Protein AF-A0A1H7V6V1-F1 (afdb_monomer_lite)

pLDDT: mean 88.52, std 15.08, range [35.81, 98.19]

Foldseek 3Di:
DFFEEEAEDAQLCSVVVQVVCCVVPVFAEDELVVQQADAPRDGDDPVSSVVVVVVVLVDRGYYYGDHDPVCPVVNVVSGPYYDYRDDDPVNSVVSVVVVCVVCPPPQPCDPPRDGD

Secondary structure (DSSP, 8-state):
--EEEEEE-TTSSHHHHHHHHHHHH-PPEEETHHHHEETTTEEPPHHHHHHHHHHHHTSSSEEEE---GGGHHHHGGG-SEEEEE---HHHHHHHHHHHHHHTTT-----TT----

Radius of gyration: 15.1 Å; chains: 1; bounding box: 34×33×38 Å

Structure (mmCIF, N/CA/C/O backbone):
data_AF-A0A1H7V6V1-F1
#
_entry.id   AF-A0A1H7V6V1-F1
#
loop_
_atom_site.group_PDB
_atom_site.id
_atom_site.type_symbol
_atom_site.label_atom_id
_atom_site.label_alt_id
_atom_site.label_comp_id
_atom_site.label_asym_id
_atom_site.label_entity_id
_atom_site.label_seq_id
_atom_site.pdbx_PDB_ins_code
_atom_site.Cartn_x
_atom_site.Cartn_y
_atom_site.Cartn_z
_atom_site.occupancy
_atom_site.B_iso_or_equiv
_atom_site.auth_seq_id
_atom_site.auth_comp_id
_atom_site.auth_asym_id
_atom_site.auth_atom_id
_atom_site.pdbx_PDB_model_num
ATOM 1 N N . MET A 1 1 ? -17.771 0.628 6.165 1.00 88.00 1 MET A N 1
ATOM 2 C CA . MET A 1 1 ? -16.413 0.542 5.601 1.00 88.00 1 MET A CA 1
ATOM 3 C C . MET A 1 1 ? -15.574 1.661 6.192 1.00 88.00 1 MET A C 1
ATOM 5 O O . MET A 1 1 ? -15.903 2.825 5.995 1.00 88.00 1 MET A O 1
ATOM 9 N N . LYS A 1 2 ? -14.552 1.309 6.966 1.00 94.94 2 LYS A N 1
ATOM 10 C CA . LYS A 1 2 ? -13.608 2.220 7.622 1.00 94.94 2 LYS A CA 1
ATOM 11 C C . LYS A 1 2 ? -12.164 1.854 7.281 1.00 94.94 2 LYS A C 1
ATOM 13 O O . LYS A 1 2 ? -11.355 2.754 7.086 1.00 94.94 2 LYS A O 1
ATOM 18 N N . ARG A 1 3 ? -11.841 0.561 7.186 1.00 97.12 3 ARG A N 1
ATOM 19 C CA . ARG A 1 3 ? -10.474 0.055 6.987 1.00 97.12 3 ARG A CA 1
ATOM 20 C C . ARG A 1 3 ? -10.411 -0.826 5.751 1.00 97.12 3 ARG A C 1
ATOM 22 O O . ARG A 1 3 ? -10.796 -1.993 5.783 1.00 97.12 3 ARG A O 1
ATOM 29 N N . VAL A 1 4 ? -9.937 -0.244 4.660 1.00 97.81 4 VAL A N 1
ATOM 30 C CA . VAL A 1 4 ? -9.964 -0.848 3.331 1.00 97.81 4 VAL A CA 1
ATOM 31 C C . VAL A 1 4 ? -8.571 -1.280 2.916 1.00 97.81 4 VAL A C 1
ATOM 33 O O . VAL A 1 4 ? -7.623 -0.503 3.013 1.00 97.81 4 VAL A O 1
ATOM 36 N N . LEU A 1 5 ? -8.459 -2.487 2.374 1.00 97.38 5 LEU A N 1
ATOM 37 C CA . LEU A 1 5 ? -7.265 -2.973 1.697 1.00 97.38 5 LEU A CA 1
ATOM 38 C C . LEU A 1 5 ? -7.503 -3.014 0.188 1.00 97.38 5 LEU A C 1
ATOM 40 O O . LEU A 1 5 ? -8.493 -3.578 -0.272 1.00 97.38 5 LEU A O 1
ATOM 44 N N . VAL A 1 6 ? -6.588 -2.442 -0.590 1.00 97.44 6 VAL A N 1
ATOM 45 C CA . VAL A 1 6 ? -6.625 -2.488 -2.056 1.00 97.44 6 VAL A CA 1
ATOM 46 C C . VAL A 1 6 ? -5.372 -3.202 -2.551 1.00 97.44 6 VAL A C 1
ATOM 48 O O . VAL A 1 6 ? -4.250 -2.712 -2.400 1.00 97.44 6 VAL A O 1
ATOM 51 N N . ILE A 1 7 ? -5.567 -4.382 -3.138 1.00 96.19 7 ILE A N 1
ATOM 52 C CA . ILE A 1 7 ? -4.495 -5.287 -3.572 1.00 96.19 7 ILE A CA 1
ATOM 53 C C . ILE A 1 7 ? -4.664 -5.683 -5.036 1.00 96.19 7 ILE A C 1
ATOM 55 O O . ILE A 1 7 ? -5.765 -5.669 -5.583 1.00 96.19 7 ILE A O 1
ATOM 59 N N . GLY A 1 8 ? -3.556 -6.027 -5.689 1.00 93.12 8 GLY A N 1
ATOM 60 C CA . GLY A 1 8 ? -3.548 -6.420 -7.095 1.00 93.12 8 GLY A CA 1
ATOM 61 C C . GLY A 1 8 ? -2.226 -6.133 -7.797 1.00 93.12 8 GLY A C 1
ATOM 62 O O . GLY A 1 8 ? -1.330 -5.471 -7.270 1.00 93.12 8 GLY A O 1
ATOM 63 N N . CYS A 1 9 ? -2.116 -6.613 -9.032 1.00 90.62 9 CYS A N 1
ATOM 64 C CA . CYS A 1 9 ? -0.912 -6.470 -9.849 1.00 90.62 9 CYS A CA 1
ATOM 65 C C . CYS A 1 9 ? -0.594 -4.986 -10.156 1.00 90.62 9 CYS A C 1
ATOM 67 O O . CYS A 1 9 ? -1.522 -4.179 -10.317 1.00 90.62 9 CYS A O 1
ATOM 69 N N . PRO A 1 10 ? 0.682 -4.572 -10.281 1.00 88.44 10 PRO A N 1
ATOM 70 C CA . PRO A 1 10 ? 1.027 -3.285 -10.885 1.00 88.44 10 PRO A CA 1
ATOM 71 C C . PRO A 1 10 ? 0.324 -3.088 -12.240 1.00 88.44 10 PRO A C 1
ATOM 73 O O . PRO A 1 10 ? 0.203 -4.017 -13.030 1.00 88.44 10 PRO A O 1
ATOM 76 N N . GLY A 1 11 ? -0.189 -1.884 -12.509 1.00 87.75 11 GLY A N 1
ATOM 77 C CA . GLY A 1 11 ? -0.938 -1.606 -13.746 1.00 87.75 11 GLY A CA 1
ATOM 78 C C . GLY A 1 11 ? -2.412 -2.026 -13.755 1.00 87.75 11 GLY A C 1
ATOM 79 O O . GLY A 1 11 ? -3.128 -1.706 -14.703 1.00 87.75 11 GLY A O 1
ATOM 80 N N . SER A 1 12 ? -2.906 -2.679 -12.702 1.00 92.56 12 SER A N 1
ATOM 81 C CA . SER A 1 12 ? -4.317 -3.092 -12.605 1.00 92.56 12 SER A CA 1
ATOM 82 C C . SER A 1 12 ? -5.301 -1.937 -12.374 1.00 92.56 12 SER A C 1
ATOM 84 O O . SER A 1 12 ? -6.481 -2.072 -12.684 1.00 92.56 12 SER A O 1
ATOM 86 N N . GLY A 1 13 ? -4.824 -0.782 -11.898 1.00 92.69 13 GLY A N 1
ATOM 87 C CA . GLY A 1 13 ? -5.650 0.408 -11.646 1.00 92.69 13 GLY A CA 1
ATOM 88 C C . GLY A 1 13 ? -5.964 0.682 -10.171 1.00 92.69 13 GLY A C 1
ATOM 89 O O . GLY A 1 13 ? -6.665 1.651 -9.893 1.00 92.69 13 GLY A O 1
ATOM 90 N N . LYS A 1 14 ? -5.396 -0.103 -9.241 1.00 95.06 14 LYS A N 1
ATOM 91 C CA . LYS A 1 14 ? -5.512 0.049 -7.771 1.00 95.06 14 LYS A CA 1
ATOM 92 C C . LYS A 1 14 ? -5.467 1.503 -7.309 1.00 95.06 14 LYS A C 1
ATOM 94 O O . LYS A 1 14 ? -6.397 1.979 -6.687 1.00 95.06 14 LYS A O 1
ATOM 99 N N . SER A 1 15 ? -4.418 2.235 -7.681 1.00 92.31 15 SER A N 1
ATOM 100 C CA . SER A 1 15 ? -4.181 3.584 -7.157 1.00 92.31 15 SER A CA 1
ATOM 101 C C . SER A 1 15 ? -5.172 4.608 -7.702 1.00 92.31 15 SER A C 1
ATOM 103 O O . SER A 1 15 ? -5.567 5.531 -6.994 1.00 92.31 15 SER A O 1
ATOM 105 N N . THR A 1 16 ? -5.653 4.412 -8.934 1.00 94.62 16 THR A N 1
ATOM 106 C CA . THR A 1 16 ? -6.768 5.197 -9.476 1.00 94.62 16 THR A CA 1
ATOM 107 C C . THR A 1 16 ? -8.057 4.902 -8.717 1.00 94.62 16 THR A C 1
ATOM 109 O O . THR A 1 16 ? -8.799 5.829 -8.403 1.00 94.62 16 THR A O 1
ATOM 112 N N . PHE A 1 17 ? -8.312 3.633 -8.395 1.00 97.00 17 PHE A N 1
ATOM 113 C CA . PHE A 1 17 ? -9.451 3.240 -7.574 1.00 97.00 17 PHE A CA 1
ATOM 114 C C . PHE A 1 17 ? -9.359 3.813 -6.157 1.00 97.00 17 PHE A C 1
ATOM 116 O O . PHE A 1 17 ? -10.292 4.483 -5.739 1.00 97.00 17 PHE A O 1
ATOM 123 N N . SER A 1 18 ? -8.228 3.664 -5.462 1.00 96.88 18 SER A N 1
ATOM 124 C CA . SER A 1 18 ? -8.010 4.211 -4.117 1.00 96.88 18 SER A CA 1
ATOM 125 C C . SER A 1 18 ? -8.201 5.728 -4.072 1.00 96.88 18 SER A C 1
ATOM 127 O O . SER A 1 18 ? -8.807 6.240 -3.136 1.00 96.88 18 SER A O 1
ATOM 129 N N . SER A 1 19 ? -7.752 6.454 -5.104 1.00 96.12 19 SER A N 1
ATOM 130 C CA . SER A 1 19 ? -7.971 7.903 -5.214 1.00 96.12 19 SER A CA 1
ATOM 131 C C . SER A 1 19 ? -9.448 8.266 -5.393 1.00 96.12 19 SER A C 1
ATOM 133 O O . SER A 1 19 ? -9.921 9.223 -4.785 1.00 96.12 19 SER A O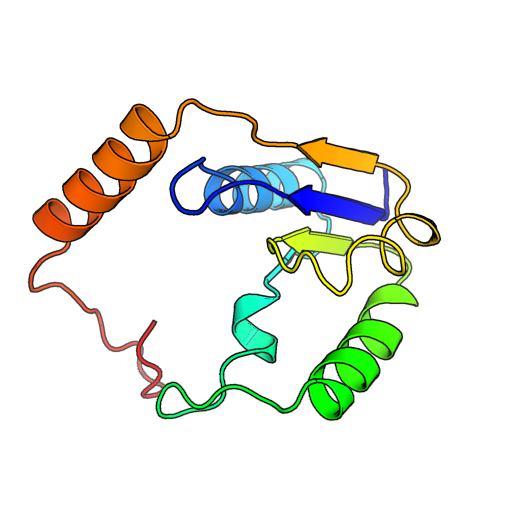 1
ATOM 135 N N . ARG A 1 20 ? -10.199 7.511 -6.204 1.00 97.56 20 ARG A N 1
ATOM 136 C CA . ARG A 1 20 ? -11.649 7.721 -6.360 1.00 97.56 20 ARG A CA 1
ATOM 137 C C . ARG A 1 20 ? -12.402 7.371 -5.083 1.00 97.56 20 ARG A C 1
ATOM 139 O O . ARG A 1 20 ? -13.216 8.165 -4.633 1.00 97.56 20 ARG A O 1
ATOM 146 N N . LEU A 1 21 ? -12.056 6.245 -4.467 1.00 96.75 21 LEU A N 1
ATOM 147 C CA . LEU A 1 21 ? -12.649 5.796 -3.218 1.00 96.75 21 LEU A CA 1
ATOM 148 C C . LEU A 1 21 ? -12.431 6.822 -2.105 1.00 96.75 21 LEU A C 1
ATOM 150 O O . LEU A 1 21 ? -13.374 7.158 -1.408 1.00 96.75 21 LEU A O 1
ATOM 154 N N . ASN A 1 22 ? -11.233 7.400 -1.992 1.00 97.25 22 ASN A N 1
ATOM 155 C CA . ASN A 1 22 ? -10.974 8.508 -1.074 1.00 97.25 22 ASN A CA 1
ATOM 156 C C . ASN A 1 22 ? -11.881 9.717 -1.327 1.00 97.25 22 ASN A C 1
ATOM 158 O O . ASN A 1 22 ? -12.420 10.267 -0.371 1.00 97.25 22 ASN A O 1
ATOM 162 N N . LYS A 1 23 ? -12.075 10.114 -2.590 1.00 97.44 23 LYS A N 1
ATOM 163 C CA . LYS A 1 23 ? -12.966 11.232 -2.935 1.00 97.44 23 LYS A CA 1
ATOM 164 C C . LYS A 1 23 ? -14.423 10.957 -2.566 1.00 97.44 23 LYS A C 1
ATOM 166 O O . LYS A 1 23 ? -15.115 11.880 -2.157 1.00 97.44 23 LYS A O 1
ATOM 171 N N . GLU A 1 24 ? -14.877 9.718 -2.716 1.00 96.81 24 GLU A N 1
ATOM 172 C CA . GLU A 1 24 ? -16.263 9.325 -2.439 1.00 96.81 24 GLU A CA 1
ATOM 173 C C . GLU A 1 24 ? -16.520 9.053 -0.951 1.00 96.81 24 GLU A C 1
ATOM 175 O O . GLU A 1 24 ? -17.577 9.405 -0.434 1.00 96.81 24 GLU A O 1
ATOM 180 N N . SER A 1 25 ? -15.567 8.438 -0.246 1.00 96.00 25 SER A N 1
ATOM 181 C CA . SER A 1 25 ? -15.746 7.973 1.133 1.00 96.00 25 SER A CA 1
ATOM 182 C C . SER A 1 25 ? -15.076 8.858 2.187 1.00 96.00 25 SER A C 1
ATOM 184 O O . SER A 1 25 ? -15.287 8.639 3.378 1.00 96.00 25 SER A O 1
ATOM 186 N N . GLY A 1 26 ? -14.209 9.793 1.786 1.00 96.38 26 GLY A N 1
ATOM 187 C CA . GLY A 1 26 ? -13.424 10.645 2.686 1.00 96.38 26 GLY A CA 1
ATOM 188 C C . GLY A 1 26 ? -12.320 9.923 3.472 1.00 96.38 26 GLY A C 1
ATOM 189 O O . GLY A 1 26 ? -11.687 10.531 4.332 1.00 96.38 26 GLY A O 1
ATOM 190 N N . LEU A 1 27 ? -12.068 8.634 3.208 1.00 96.81 27 LEU A N 1
ATOM 191 C CA . LEU A 1 27 ? -11.080 7.845 3.957 1.00 96.81 27 LEU A CA 1
ATOM 192 C C . LEU A 1 27 ? -9.655 8.167 3.484 1.00 96.81 27 LEU A C 1
ATOM 194 O O . LEU A 1 27 ? -9.426 8.187 2.273 1.00 96.81 27 LEU A O 1
ATOM 198 N N . PRO A 1 28 ? -8.673 8.366 4.382 1.00 96.81 28 PRO A N 1
ATOM 199 C CA . PRO A 1 28 ? -7.308 8.707 3.985 1.00 96.81 28 PRO A CA 1
ATOM 200 C C . PRO A 1 28 ? -6.629 7.552 3.237 1.00 96.81 28 PRO A C 1
ATOM 202 O O . PRO A 1 28 ? -6.745 6.393 3.638 1.00 96.81 28 PRO A O 1
ATOM 205 N N . VAL A 1 29 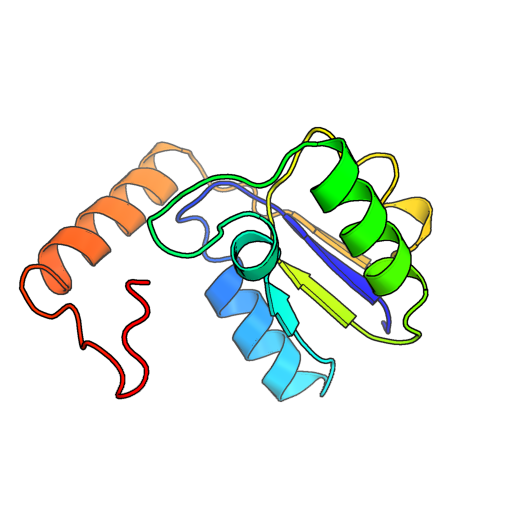? -5.897 7.863 2.161 1.00 97.38 29 VAL A N 1
ATOM 206 C CA . VAL A 1 29 ? -5.140 6.859 1.393 1.00 97.38 29 VAL A CA 1
ATOM 207 C C . VAL A 1 29 ? -3.723 6.732 1.930 1.00 97.38 29 VAL A C 1
ATOM 209 O O . VAL A 1 29 ? -2.979 7.707 2.005 1.00 97.38 29 VAL A O 1
ATOM 212 N N . ILE A 1 30 ? -3.336 5.501 2.234 1.00 96.56 30 ILE A N 1
ATOM 213 C CA . ILE A 1 30 ? -1.994 5.102 2.632 1.00 96.56 30 ILE A CA 1
ATOM 214 C C . ILE A 1 30 ? -1.403 4.296 1.474 1.00 96.56 30 ILE A C 1
ATOM 216 O O . ILE A 1 30 ? -1.747 3.130 1.273 1.00 96.56 30 ILE A O 1
ATOM 220 N N . HIS A 1 31 ? -0.510 4.917 0.705 1.00 95.06 31 HIS A N 1
ATOM 221 C CA . HIS A 1 31 ? 0.260 4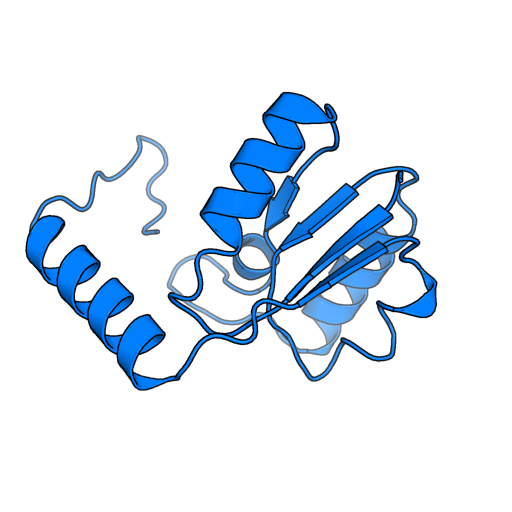.223 -0.326 1.00 95.06 31 HIS A CA 1
ATOM 222 C C . HIS A 1 31 ? 1.477 3.557 0.309 1.00 95.06 31 HIS A C 1
ATOM 224 O O . HIS A 1 31 ? 2.394 4.242 0.759 1.00 95.06 31 HIS A O 1
ATOM 230 N N . LEU A 1 32 ? 1.502 2.225 0.335 1.00 94.62 32 LEU A N 1
ATOM 231 C CA . LEU A 1 32 ? 2.579 1.476 0.989 1.00 94.62 32 LEU A CA 1
ATOM 232 C C . LEU A 1 32 ? 3.942 1.663 0.321 1.00 94.62 32 LEU A C 1
ATOM 234 O O . LEU A 1 32 ? 4.961 1.649 1.007 1.00 94.62 32 LEU A O 1
ATOM 238 N N . ASP A 1 33 ? 3.957 1.911 -0.989 1.00 91.88 33 ASP A N 1
ATOM 239 C CA . ASP A 1 33 ? 5.186 2.183 -1.739 1.00 91.88 33 ASP A CA 1
ATOM 240 C C . ASP A 1 33 ? 5.933 3.410 -1.185 1.00 91.88 33 ASP A C 1
ATOM 242 O O . ASP A 1 33 ? 7.160 3.404 -1.126 1.00 91.88 33 ASP A O 1
ATOM 246 N N . SER A 1 34 ? 5.211 4.415 -0.674 1.00 91.62 34 SER A N 1
ATOM 247 C CA . SER A 1 34 ? 5.796 5.618 -0.063 1.00 91.62 34 SER A CA 1
ATOM 248 C C . SER A 1 34 ? 6.527 5.354 1.257 1.00 91.62 34 SER A C 1
ATOM 250 O O . SER A 1 34 ? 7.299 6.202 1.699 1.00 91.62 34 SER A O 1
ATOM 252 N N . PHE A 1 35 ? 6.258 4.218 1.905 1.00 92.50 35 PHE A N 1
ATOM 253 C CA . PHE A 1 35 ? 6.920 3.797 3.143 1.00 92.50 35 PHE A CA 1
ATOM 254 C C . PHE A 1 35 ? 7.996 2.742 2.891 1.00 92.50 35 PHE A C 1
ATOM 256 O O . PHE A 1 35 ? 8.949 2.647 3.660 1.00 92.50 35 PHE A O 1
ATOM 263 N N . TYR A 1 36 ? 7.845 1.959 1.821 1.00 92.38 36 TYR A N 1
ATOM 264 C CA . TYR A 1 36 ? 8.806 0.928 1.453 1.00 92.38 36 TYR A CA 1
ATOM 265 C C . TYR A 1 36 ? 10.065 1.511 0.800 1.00 92.38 36 TYR A C 1
ATOM 267 O O . TYR A 1 36 ? 11.175 1.040 1.047 1.00 92.38 36 TYR A O 1
ATOM 275 N N . TRP A 1 37 ? 9.910 2.549 -0.027 1.00 92.62 37 TRP A N 1
ATOM 276 C CA . TRP A 1 37 ? 11.020 3.167 -0.747 1.00 92.62 37 TRP A CA 1
ATOM 277 C C . TRP A 1 37 ? 11.531 4.421 -0.037 1.00 92.62 37 TRP A C 1
ATOM 279 O O . TRP A 1 37 ? 10.817 5.409 0.136 1.00 92.62 37 TRP A O 1
ATOM 289 N N . LYS A 1 38 ? 12.809 4.396 0.336 1.00 89.38 38 LYS A N 1
ATOM 290 C CA . LYS A 1 38 ? 13.568 5.554 0.814 1.00 89.38 38 LYS A CA 1
ATOM 291 C C . LYS A 1 38 ? 14.079 6.381 -0.381 1.00 89.38 38 LYS A C 1
ATOM 293 O O . LYS A 1 38 ? 14.136 5.874 -1.509 1.00 89.38 38 LYS A O 1
ATOM 298 N N . PRO A 1 39 ? 14.483 7.649 -0.160 1.00 87.69 39 PRO A N 1
ATOM 299 C CA . PRO A 1 39 ? 15.144 8.447 -1.190 1.00 87.69 39 PRO A CA 1
ATOM 300 C C . PRO A 1 39 ? 16.304 7.689 -1.845 1.00 87.69 39 PRO A C 1
ATOM 302 O O . PRO A 1 39 ? 17.048 6.979 -1.172 1.00 87.69 39 PRO A O 1
ATOM 305 N N . GLY A 1 40 ? 16.440 7.831 -3.163 1.00 88.69 40 GLY A N 1
ATOM 306 C CA . GLY A 1 40 ? 17.419 7.067 -3.938 1.00 88.69 40 GLY A CA 1
ATOM 307 C C . GLY A 1 40 ? 16.969 5.652 -4.311 1.00 88.69 40 GLY A C 1
ATOM 308 O O . GLY A 1 40 ? 17.811 4.852 -4.699 1.00 88.69 40 GLY A O 1
ATOM 309 N N . TRP A 1 41 ? 15.666 5.346 -4.219 1.00 86.69 41 TRP A N 1
ATOM 310 C CA . TRP A 1 41 ? 15.103 4.032 -4.571 1.00 86.69 41 TRP A CA 1
ATOM 311 C C . TRP A 1 41 ? 15.688 2.888 -3.734 1.00 86.69 41 TRP A C 1
ATOM 313 O O . TRP A 1 41 ? 15.835 1.757 -4.192 1.00 86.69 41 TRP A O 1
ATOM 323 N N . ILE A 1 42 ? 16.014 3.189 -2.477 1.00 90.44 42 ILE A N 1
ATOM 324 C CA . ILE A 1 42 ? 16.556 2.221 -1.526 1.00 90.44 42 ILE A CA 1
ATOM 325 C C . ILE A 1 42 ? 15.382 1.617 -0.759 1.00 90.44 42 ILE A C 1
ATOM 327 O O . ILE A 1 42 ? 14.632 2.341 -0.107 1.00 90.44 42 ILE A O 1
ATOM 331 N N . SER A 1 43 ? 15.201 0.300 -0.820 1.00 90.12 43 SER A N 1
ATOM 332 C CA . SER A 1 43 ? 14.167 -0.373 -0.030 1.00 90.12 43 SER A CA 1
ATOM 333 C C . SER A 1 43 ? 14.488 -0.310 1.464 1.00 90.12 43 SER A C 1
ATOM 335 O O . SER A 1 43 ? 15.638 -0.510 1.864 1.00 90.12 43 SER A O 1
ATOM 337 N N . CYS A 1 44 ? 13.479 -0.088 2.303 1.00 91.56 44 CYS A N 1
ATOM 338 C CA . CYS A 1 44 ? 13.602 -0.308 3.740 1.00 91.56 44 CYS A CA 1
ATOM 339 C C . CYS A 1 44 ? 13.822 -1.795 4.057 1.00 91.56 44 CYS A C 1
ATOM 341 O O . CYS A 1 44 ? 13.527 -2.678 3.245 1.00 91.56 44 CYS A O 1
ATOM 343 N N . SER A 1 45 ? 14.335 -2.085 5.252 1.00 94.81 45 SER A N 1
ATOM 344 C CA . SER A 1 45 ? 14.412 -3.472 5.710 1.00 94.81 45 SER A CA 1
ATOM 345 C C . SER A 1 45 ? 13.006 -4.026 5.977 1.00 94.81 45 SER A C 1
ATOM 347 O O . SER A 1 45 ? 12.054 -3.274 6.203 1.00 94.81 45 SER A O 1
ATOM 349 N N . ASN A 1 46 ? 12.859 -5.355 5.975 1.00 93.88 46 ASN A N 1
ATOM 350 C CA . ASN A 1 46 ? 11.579 -5.983 6.320 1.00 93.88 46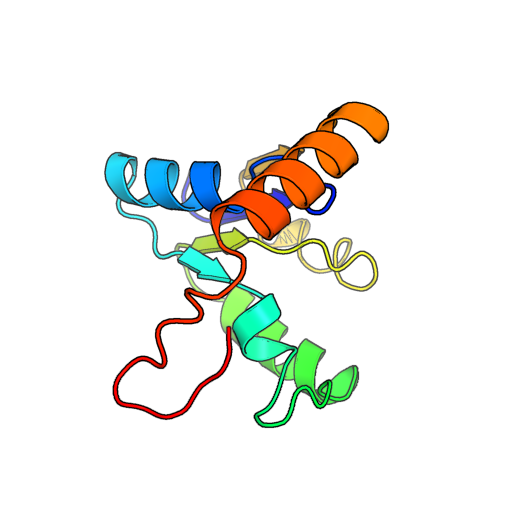 ASN A CA 1
ATOM 351 C C . ASN A 1 46 ? 11.112 -5.584 7.726 1.00 93.88 46 ASN A C 1
ATOM 353 O O . ASN A 1 46 ? 9.934 -5.299 7.907 1.00 93.88 46 ASN A O 1
ATOM 357 N N . GLN A 1 47 ? 12.039 -5.516 8.685 1.00 94.88 47 GLN A N 1
ATOM 358 C CA . GLN A 1 47 ? 11.741 -5.128 10.061 1.00 94.88 47 GLN A CA 1
ATOM 359 C C . GLN A 1 47 ? 11.262 -3.674 10.149 1.00 94.88 47 GLN A C 1
ATOM 361 O O . GLN A 1 47 ? 10.224 -3.412 10.749 1.00 94.88 47 GLN A O 1
ATOM 366 N N . GLU A 1 48 ? 11.963 -2.741 9.495 1.00 94.94 48 GLU A N 1
ATOM 367 C CA . GLU A 1 48 ? 11.550 -1.331 9.445 1.00 94.94 48 GLU A CA 1
ATOM 368 C C . GLU A 1 48 ? 10.151 -1.185 8.832 1.00 94.94 48 GLU A C 1
ATOM 370 O O . GLU A 1 48 ? 9.314 -0.444 9.348 1.00 94.94 48 GLU A O 1
ATOM 375 N N . PHE A 1 49 ? 9.884 -1.908 7.738 1.00 95.00 49 PHE A N 1
ATOM 376 C CA . PHE A 1 49 ? 8.577 -1.878 7.091 1.00 95.00 49 PHE A CA 1
ATOM 377 C C . PHE A 1 49 ? 7.479 -2.393 8.018 1.00 95.00 49 PHE A C 1
ATOM 379 O O . PHE A 1 49 ? 6.429 -1.765 8.118 1.00 95.00 49 PHE A O 1
ATOM 386 N N . ASP A 1 50 ? 7.722 -3.504 8.712 1.00 94.69 50 ASP A N 1
ATOM 387 C CA . ASP A 1 50 ? 6.745 -4.133 9.599 1.00 94.69 50 ASP A CA 1
ATOM 388 C C . ASP A 1 50 ? 6.408 -3.236 10.797 1.00 94.69 50 ASP A C 1
ATOM 390 O O . ASP A 1 50 ? 5.235 -3.086 11.141 1.00 94.69 50 ASP A O 1
ATOM 394 N N . GLU A 1 51 ? 7.404 -2.563 11.381 1.00 95.12 51 GLU A N 1
ATOM 395 C CA . GLU A 1 51 ? 7.201 -1.585 12.458 1.00 95.12 51 GLU A CA 1
ATOM 396 C C . GLU A 1 51 ? 6.363 -0.382 12.003 1.00 95.12 51 GLU A C 1
ATOM 398 O O . GLU A 1 51 ? 5.485 0.092 12.732 1.00 95.12 51 GLU A O 1
ATOM 403 N N . ILE A 1 52 ? 6.605 0.121 10.789 1.00 94.62 52 ILE A N 1
ATOM 404 C CA . ILE A 1 52 ? 5.791 1.189 10.194 1.00 94.62 52 ILE A CA 1
ATOM 405 C C . ILE A 1 52 ? 4.357 0.697 9.995 1.00 94.62 52 ILE A C 1
ATOM 407 O O . ILE A 1 52 ? 3.402 1.370 10.381 1.00 94.62 52 ILE A O 1
ATOM 411 N N . LEU A 1 53 ? 4.200 -0.488 9.416 1.00 95.44 53 LEU A N 1
ATOM 412 C CA . LEU A 1 53 ? 2.907 -1.055 9.066 1.00 95.44 53 LEU A CA 1
ATOM 413 C C . LEU A 1 53 ? 2.059 -1.285 10.329 1.00 95.44 53 LEU A C 1
ATOM 415 O O . LEU A 1 53 ? 0.875 -0.952 10.336 1.00 95.44 53 LEU A O 1
ATOM 419 N N . GLN A 1 54 ? 2.651 -1.770 11.429 1.00 93.88 54 GLN A N 1
ATOM 420 C CA . GLN A 1 54 ? 1.969 -1.916 12.724 1.00 93.88 54 GLN A CA 1
ATOM 421 C C . GLN A 1 54 ? 1.370 -0.592 13.220 1.00 93.88 54 GLN A C 1
ATOM 423 O O . GLN A 1 54 ? 0.225 -0.566 13.671 1.00 93.88 54 GLN A O 1
ATOM 428 N N . LYS A 1 55 ? 2.098 0.521 13.075 1.00 94.62 55 LYS A N 1
ATOM 429 C CA . LYS A 1 55 ? 1.607 1.863 13.440 1.00 94.62 55 LYS A CA 1
ATOM 430 C C . LYS A 1 55 ? 0.490 2.353 12.516 1.00 94.62 55 LYS A C 1
ATOM 432 O O . LYS A 1 55 ? -0.387 3.091 12.953 1.00 94.62 55 LYS A O 1
ATOM 437 N N . LEU A 1 56 ? 0.513 1.961 11.244 1.00 95.25 56 LEU A N 1
ATOM 438 C CA . LEU A 1 56 ? -0.525 2.331 10.280 1.00 95.25 56 LEU A CA 1
ATOM 439 C C . LEU A 1 56 ? -1.822 1.539 10.507 1.00 95.25 56 LEU A C 1
ATOM 441 O O . LEU A 1 56 ? -2.905 2.103 10.380 1.00 95.25 56 LEU A O 1
ATOM 445 N N . LEU A 1 57 ? -1.737 0.259 10.883 1.00 94.56 57 LEU A N 1
ATOM 446 C CA . LEU A 1 57 ? -2.918 -0.599 11.049 1.00 94.56 57 LEU A CA 1
ATOM 447 C C . LEU A 1 57 ? -3.789 -0.281 12.265 1.00 94.56 57 LEU A C 1
ATOM 449 O O . LEU A 1 57 ? -4.974 -0.613 12.252 1.00 94.56 57 LEU A O 1
ATOM 453 N N . VAL A 1 58 ? -3.236 0.355 13.300 1.00 93.50 58 VAL A N 1
ATOM 454 C CA . VAL A 1 58 ? -4.017 0.759 14.485 1.00 93.50 58 VAL A CA 1
ATOM 455 C C . VAL A 1 58 ? -4.909 1.976 14.224 1.00 93.50 58 VAL A C 1
ATOM 457 O O . VAL A 1 58 ? -5.749 2.305 15.058 1.00 93.50 58 VAL A O 1
ATOM 460 N N . GLN A 1 59 ? -4.759 2.638 13.073 1.00 94.50 59 GLN A N 1
ATOM 461 C CA . GLN A 1 59 ? -5.617 3.755 12.693 1.00 94.50 59 GLN A CA 1
ATOM 462 C C . GLN A 1 59 ? -7.071 3.300 12.524 1.00 94.50 59 GLN A C 1
ATOM 464 O O . GLN A 1 59 ? -7.365 2.224 12.000 1.00 94.50 59 GLN A O 1
ATOM 469 N N . GLU A 1 60 ? -8.009 4.151 12.940 1.00 94.56 60 GLU A N 1
ATOM 470 C CA . GLU A 1 60 ? -9.429 3.805 12.892 1.00 94.56 60 GLU A CA 1
ATOM 471 C C . GLU A 1 60 ? -9.977 3.721 11.466 1.00 94.56 60 GLU A C 1
ATOM 473 O O . GLU A 1 60 ? -10.868 2.907 11.207 1.00 94.56 60 GLU A O 1
ATOM 478 N N . THR A 1 61 ? -9.435 4.536 10.557 1.00 97.00 61 THR A N 1
ATOM 479 C CA . THR A 1 61 ? -9.911 4.695 9.182 1.00 97.00 61 THR A CA 1
ATOM 480 C C . THR A 1 61 ? -8.755 4.808 8.196 1.00 97.00 61 THR A C 1
ATOM 482 O O . THR A 1 61 ? -7.894 5.665 8.383 1.00 97.00 61 THR A O 1
ATOM 485 N N . TYR A 1 62 ? -8.758 4.010 7.125 1.00 97.50 62 TYR A N 1
ATOM 486 C CA . TYR A 1 62 ? -7.768 4.097 6.048 1.00 97.50 62 TYR A CA 1
ATOM 487 C C . TYR A 1 62 ? -8.200 3.358 4.774 1.00 97.50 62 TYR A C 1
ATOM 489 O O . TYR A 1 62 ? -9.016 2.437 4.806 1.00 97.50 62 TYR A O 1
ATOM 497 N N . ILE A 1 63 ? -7.573 3.727 3.657 1.00 98.19 63 ILE A N 1
ATOM 498 C CA . ILE A 1 63 ? -7.477 2.942 2.425 1.00 98.19 63 ILE A CA 1
ATOM 499 C C . ILE A 1 63 ? -6.002 2.600 2.223 1.00 98.19 63 ILE A C 1
ATOM 501 O O . ILE A 1 63 ? -5.203 3.469 1.885 1.00 98.19 63 ILE A O 1
ATOM 505 N N . MET A 1 64 ? -5.625 1.344 2.425 1.00 97.00 64 MET A N 1
ATOM 506 C CA . MET A 1 64 ? -4.254 0.879 2.258 1.00 97.00 64 MET A CA 1
ATOM 507 C C . MET A 1 64 ? -4.061 0.321 0.846 1.00 97.00 64 MET A C 1
ATOM 509 O O . MET A 1 64 ? -4.562 -0.754 0.520 1.00 97.00 64 MET A O 1
ATOM 513 N N . ASP A 1 65 ? -3.328 1.054 0.010 1.00 96.25 65 ASP A N 1
ATOM 514 C CA . ASP A 1 65 ? -2.997 0.678 -1.367 1.00 96.25 65 ASP A CA 1
ATOM 515 C C . ASP A 1 65 ? -1.569 0.127 -1.429 1.00 96.25 65 ASP A C 1
ATOM 517 O O . ASP A 1 65 ? -0.596 0.851 -1.201 1.00 96.25 65 ASP A O 1
ATOM 521 N N . GLY A 1 66 ? -1.436 -1.164 -1.736 1.00 92.69 66 GLY A N 1
ATOM 522 C CA . GLY A 1 66 ? -0.128 -1.783 -1.924 1.00 92.69 66 GLY A CA 1
ATOM 523 C C . GLY A 1 66 ? -0.156 -3.307 -1.953 1.00 92.69 66 GLY A C 1
ATOM 524 O O . GLY A 1 66 ? -0.854 -3.959 -1.174 1.00 92.69 66 GLY A O 1
ATOM 525 N N . ASN A 1 67 ? 0.670 -3.884 -2.828 1.00 92.19 67 ASN A N 1
ATOM 526 C CA . ASN A 1 67 ? 0.679 -5.315 -3.133 1.00 92.19 67 ASN A CA 1
ATOM 527 C C . ASN A 1 67 ? 1.858 -6.065 -2.482 1.00 92.19 67 ASN A C 1
ATOM 529 O O . ASN A 1 67 ? 2.629 -6.740 -3.161 1.00 92.19 67 ASN A O 1
ATOM 533 N N . TYR A 1 68 ? 2.007 -5.928 -1.162 1.00 92.06 68 TYR A N 1
ATOM 534 C CA . TYR A 1 68 ? 3.074 -6.572 -0.384 1.00 92.06 68 TYR A CA 1
ATOM 535 C C . TYR A 1 68 ? 2.623 -7.929 0.165 1.00 92.06 68 TYR A C 1
ATOM 537 O O . TYR A 1 68 ? 2.059 -8.008 1.256 1.00 92.06 68 TYR A O 1
ATOM 545 N N . GLY A 1 69 ? 2.870 -8.996 -0.601 1.00 90.44 69 GLY A N 1
ATOM 546 C CA . GLY A 1 69 ? 2.408 -10.355 -0.282 1.00 90.44 69 GLY A CA 1
ATOM 547 C C . GLY A 1 69 ? 2.823 -10.843 1.108 1.00 90.44 69 GLY A C 1
ATOM 548 O O . GLY A 1 69 ? 1.989 -11.343 1.853 1.00 90.44 69 GLY A O 1
ATOM 549 N N . ARG A 1 70 ? 4.082 -10.591 1.494 1.00 93.75 70 ARG A N 1
ATOM 550 C CA . ARG A 1 70 ? 4.655 -10.977 2.798 1.00 93.75 70 ARG A CA 1
ATOM 551 C C . ARG A 1 70 ? 3.826 -10.499 3.994 1.00 93.75 70 ARG A C 1
ATOM 553 O O . ARG A 1 70 ? 3.793 -11.166 5.018 1.00 93.75 70 ARG A O 1
ATOM 560 N N . THR A 1 71 ? 3.184 -9.339 3.875 1.00 93.25 71 THR A N 1
ATOM 561 C CA . THR A 1 71 ? 2.449 -8.697 4.969 1.00 93.25 71 THR A CA 1
ATOM 562 C C . THR A 1 71 ? 0.936 -8.779 4.774 1.00 93.25 71 THR A C 1
ATOM 564 O O . THR A 1 71 ? 0.201 -8.037 5.413 1.00 93.25 71 THR A O 1
ATOM 567 N N . LEU A 1 72 ? 0.412 -9.607 3.867 1.00 93.06 72 LEU A N 1
ATOM 568 C CA . LEU A 1 72 ? -1.043 -9.702 3.678 1.00 93.06 72 LEU A CA 1
ATOM 569 C C . LEU A 1 72 ? -1.739 -10.341 4.879 1.00 93.06 72 LEU A C 1
ATOM 571 O O . LEU A 1 72 ? -2.677 -9.747 5.408 1.00 93.06 72 LEU A O 1
ATOM 575 N N . ASP A 1 73 ? -1.237 -11.484 5.345 1.00 91.56 73 ASP A N 1
ATOM 576 C CA . ASP A 1 73 ? -1.861 -12.264 6.424 1.00 91.56 73 ASP A CA 1
ATOM 577 C C . ASP A 1 73 ? -1.990 -11.467 7.721 1.00 91.56 73 ASP A C 1
ATOM 579 O O . ASP A 1 73 ? -2.970 -11.595 8.449 1.00 91.56 73 ASP A O 1
ATOM 583 N N . TYR A 1 74 ? -1.029 -10.582 7.983 1.00 90.69 74 TYR A N 1
ATOM 584 C CA . TYR A 1 74 ? -1.053 -9.720 9.158 1.00 90.69 74 TYR A CA 1
ATOM 585 C C . TYR A 1 74 ? -1.942 -8.470 8.969 1.00 90.69 74 TYR A C 1
ATOM 587 O O . TYR A 1 74 ? -2.417 -7.918 9.955 1.00 90.69 74 TYR A O 1
ATOM 595 N N . ARG A 1 75 ? -2.212 -8.025 7.729 1.00 94.50 75 ARG A N 1
ATOM 596 C CA . ARG A 1 75 ? -3.073 -6.858 7.437 1.00 94.50 75 ARG A CA 1
ATOM 597 C C . ARG A 1 75 ? -4.552 -7.205 7.399 1.00 94.50 75 ARG A C 1
ATOM 599 O O . ARG A 1 75 ? -5.360 -6.411 7.873 1.00 94.50 75 ARG A O 1
ATOM 606 N N . ILE A 1 76 ? -4.899 -8.365 6.840 1.00 94.44 76 ILE A N 1
ATOM 607 C CA . ILE A 1 76 ? -6.293 -8.797 6.654 1.00 94.44 76 ILE A CA 1
ATOM 608 C C . ILE A 1 76 ? -7.119 -8.686 7.953 1.00 94.44 76 ILE A C 1
ATOM 610 O O . ILE A 1 76 ? -8.193 -8.085 7.894 1.00 94.44 76 ILE A O 1
ATOM 614 N N . PRO A 1 77 ? -6.634 -9.136 9.132 1.00 94.56 77 PRO A N 1
ATOM 615 C CA . PRO A 1 77 ? -7.392 -9.041 10.384 1.00 94.56 77 PRO A CA 1
ATOM 616 C C . PRO A 1 77 ? -7.734 -7.612 10.831 1.00 94.56 77 PRO A C 1
ATOM 618 O O . PRO A 1 77 ? -8.661 -7.417 11.611 1.00 94.56 77 PRO A O 1
ATOM 621 N N . TYR A 1 78 ? -6.997 -6.604 10.356 1.00 94.69 78 TYR A N 1
ATOM 622 C CA . TYR A 1 78 ? -7.211 -5.198 10.710 1.00 94.69 78 TYR A CA 1
ATOM 623 C C . TYR A 1 78 ? -8.121 -4.468 9.721 1.00 94.69 78 TYR A C 1
ATOM 625 O O . TYR A 1 78 ? -8.408 -3.288 9.929 1.00 94.69 78 TYR A O 1
ATOM 633 N N . THR A 1 79 ? -8.564 -5.141 8.660 1.00 95.25 79 THR A N 1
ATOM 634 C CA . THR A 1 79 ? -9.349 -4.555 7.569 1.00 95.25 79 THR A CA 1
ATOM 635 C C . THR A 1 79 ? -10.779 -5.076 7.604 1.00 95.25 79 THR A C 1
ATOM 637 O O . THR A 1 79 ? -11.011 -6.237 7.920 1.00 95.25 79 THR A O 1
ATOM 640 N N . ASP A 1 80 ? -11.744 -4.220 7.279 1.00 96.44 80 ASP A N 1
ATOM 641 C CA . ASP A 1 80 ? -13.152 -4.617 7.163 1.00 96.44 80 ASP A CA 1
ATOM 642 C C . ASP A 1 80 ? -13.559 -4.937 5.720 1.00 96.44 80 ASP A C 1
ATOM 644 O O . ASP A 1 80 ? -14.550 -5.627 5.497 1.00 96.44 80 ASP A O 1
ATOM 648 N N . THR A 1 81 ? -12.794 -4.443 4.742 1.00 96.88 81 THR A N 1
ATOM 649 C CA . THR A 1 81 ? -13.106 -4.569 3.317 1.00 96.88 81 THR A CA 1
ATOM 650 C C . THR A 1 81 ? -11.828 -4.769 2.513 1.00 96.88 81 THR A C 1
ATOM 652 O O . THR A 1 81 ? -10.865 -4.016 2.671 1.00 96.88 81 THR A O 1
ATOM 655 N N . VAL A 1 82 ? -11.832 -5.737 1.595 1.00 96.75 82 VAL A N 1
ATOM 656 C CA . VAL A 1 82 ? -10.718 -5.992 0.673 1.00 96.75 82 VAL A CA 1
ATOM 657 C C . VAL A 1 82 ? -11.208 -5.874 -0.766 1.00 96.75 82 VAL A C 1
ATOM 659 O O . VAL A 1 82 ? -12.120 -6.586 -1.177 1.00 96.75 82 VAL A O 1
ATOM 662 N N . TYR A 1 83 ? -10.571 -5.005 -1.548 1.00 96.69 83 TYR A N 1
ATOM 663 C CA . TYR A 1 83 ? -10.746 -4.937 -2.994 1.00 96.69 83 TYR A CA 1
ATOM 664 C C . TYR A 1 83 ? -9.552 -5.594 -3.683 1.00 96.69 83 TYR A C 1
ATOM 666 O O . TYR A 1 83 ? -8.420 -5.108 -3.589 1.00 96.69 83 TYR A O 1
ATOM 674 N N . PHE A 1 84 ? -9.814 -6.688 -4.397 1.00 95.75 84 PHE A N 1
ATOM 675 C CA . PHE A 1 84 ? -8.803 -7.428 -5.144 1.00 95.75 84 PHE A CA 1
ATOM 676 C C . PHE A 1 84 ? -8.939 -7.193 -6.649 1.00 95.75 84 PHE A C 1
ATOM 678 O O . PHE A 1 84 ? -9.960 -7.490 -7.263 1.00 95.75 84 PHE A O 1
ATOM 685 N N . PHE A 1 85 ? -7.888 -6.631 -7.239 1.00 95.06 85 PHE A N 1
ATOM 686 C CA . PHE A 1 85 ? -7.819 -6.271 -8.650 1.00 95.06 85 PHE A CA 1
ATOM 687 C C . PHE A 1 85 ? -7.191 -7.413 -9.457 1.00 95.06 85 PHE A C 1
ATOM 689 O O . PHE A 1 85 ? -6.004 -7.364 -9.803 1.00 95.06 85 PHE A O 1
ATOM 696 N N . ASP A 1 86 ? -8.002 -8.423 -9.770 1.00 93.69 86 ASP A N 1
ATOM 697 C CA . ASP A 1 86 ? -7.602 -9.595 -10.557 1.00 93.69 86 ASP A CA 1
ATOM 698 C C . ASP A 1 86 ? -7.831 -9.383 -12.059 1.00 93.69 86 ASP A C 1
ATOM 700 O O . ASP A 1 86 ? -8.799 -9.849 -12.659 1.00 93.69 86 ASP A O 1
ATOM 704 N N . PHE A 1 87 ? -6.953 -8.593 -12.674 1.00 92.88 87 PHE A N 1
ATOM 705 C CA . PHE A 1 87 ? -6.979 -8.368 -14.117 1.00 92.88 87 PHE A CA 1
ATOM 706 C C . PHE A 1 87 ? -5.939 -9.236 -14.830 1.00 92.88 87 PHE A C 1
ATOM 708 O O . PHE A 1 87 ? -4.840 -9.442 -14.299 1.00 92.88 87 PHE A O 1
ATOM 715 N N . PRO A 1 88 ? -6.205 -9.656 -16.083 1.00 93.31 88 PRO A N 1
ATOM 716 C CA . PRO A 1 88 ? -5.244 -10.427 -16.853 1.00 93.31 88 PRO A CA 1
ATOM 717 C C . PRO A 1 88 ? -3.887 -9.725 -16.972 1.00 93.31 88 PRO A C 1
ATOM 719 O O . PRO A 1 88 ? -3.803 -8.529 -17.269 1.00 93.31 88 PRO A O 1
ATOM 722 N N . ARG A 1 89 ? -2.800 -10.486 -16.791 1.00 91.56 89 ARG A N 1
ATOM 723 C CA . ARG A 1 89 ? -1.419 -9.967 -16.785 1.00 91.56 89 ARG A CA 1
ATOM 724 C C . ARG A 1 89 ? -1.075 -9.154 -18.036 1.00 91.56 89 ARG A C 1
ATOM 726 O O . ARG A 1 89 ? -0.433 -8.114 -17.917 1.00 91.56 89 ARG A O 1
ATOM 733 N N . TYR A 1 90 ? -1.545 -9.581 -19.210 1.00 94.12 90 TYR A N 1
ATOM 734 C CA . TYR A 1 90 ? -1.313 -8.868 -20.472 1.00 94.12 90 TYR A CA 1
ATOM 735 C C . TYR A 1 90 ? -1.962 -7.477 -20.485 1.00 94.12 90 TYR A C 1
ATOM 737 O O . TYR A 1 90 ? -1.377 -6.531 -21.005 1.00 94.12 90 TYR A O 1
ATOM 745 N N . LEU A 1 91 ? -3.137 -7.324 -19.866 1.00 93.81 91 LEU A N 1
ATOM 746 C CA . LEU A 1 91 ? -3.830 -6.042 -19.770 1.00 93.81 91 LEU A CA 1
ATOM 747 C C . LEU A 1 91 ? -3.099 -5.101 -18.809 1.00 93.81 91 LEU A C 1
ATOM 749 O O . LEU A 1 91 ? -2.908 -3.927 -19.123 1.00 93.81 91 LEU A O 1
ATOM 753 N N . CYS A 1 92 ? -2.661 -5.619 -17.660 1.00 93.31 92 CYS A N 1
ATOM 754 C CA . CYS A 1 92 ? -1.841 -4.872 -16.706 1.00 93.31 92 CYS A CA 1
ATOM 755 C C . CYS A 1 92 ? -0.535 -4.393 -17.355 1.00 93.31 92 CYS A C 1
ATOM 757 O O . CYS A 1 92 ? -0.210 -3.208 -17.274 1.00 93.31 92 CYS A O 1
ATOM 759 N N . LEU A 1 93 ? 0.163 -5.281 -18.070 1.00 92.94 93 LEU A N 1
ATOM 760 C CA . LEU A 1 93 ? 1.391 -4.954 -18.791 1.00 92.94 93 LEU A CA 1
ATOM 761 C C . LEU A 1 93 ? 1.149 -3.892 -19.869 1.00 92.94 93 LEU A C 1
ATOM 763 O O . LEU A 1 93 ? 1.849 -2.883 -19.897 1.00 92.94 93 LEU A O 1
ATOM 767 N N . TYR A 1 94 ? 0.124 -4.070 -20.707 1.00 93.94 94 TYR A N 1
ATOM 768 C CA . TYR A 1 94 ? -0.255 -3.089 -21.725 1.00 93.94 94 TYR A CA 1
ATOM 769 C C . TYR A 1 94 ? -0.520 -1.706 -21.116 1.00 93.94 94 TYR A C 1
ATOM 771 O O . TYR A 1 94 ? -0.016 -0.703 -21.618 1.00 93.94 94 TYR A O 1
ATOM 779 N N . ARG A 1 95 ? -1.267 -1.637 -20.006 1.00 92.75 95 ARG A N 1
ATOM 780 C CA . ARG A 1 95 ? -1.562 -0.377 -19.303 1.00 92.75 95 ARG A CA 1
ATOM 781 C C . ARG A 1 95 ? -0.298 0.302 -18.777 1.00 92.75 95 ARG A C 1
ATOM 783 O O . ARG A 1 95 ? -0.184 1.520 -18.901 1.00 92.75 95 ARG A O 1
ATOM 790 N N . VAL A 1 96 ? 0.645 -0.463 -18.219 1.00 90.50 96 VAL A N 1
ATOM 791 C CA . VAL A 1 96 ? 1.939 0.074 -17.766 1.00 90.50 96 VAL A CA 1
ATOM 792 C C . VAL A 1 96 ? 2.746 0.591 -18.951 1.00 90.50 96 VAL A C 1
ATOM 794 O O . VAL A 1 96 ? 3.148 1.748 -18.922 1.00 90.50 96 VAL A O 1
ATOM 797 N N . MET A 1 97 ? 2.916 -0.209 -20.009 1.00 91.81 97 MET A N 1
ATOM 798 C CA . MET A 1 97 ? 3.678 0.196 -21.196 1.00 91.81 97 MET A CA 1
ATOM 799 C C . MET A 1 97 ? 3.089 1.446 -21.850 1.00 91.81 97 MET A C 1
ATOM 801 O O . MET A 1 97 ? 3.811 2.406 -22.104 1.00 91.81 97 MET A O 1
ATOM 805 N N . LYS A 1 98 ? 1.765 1.481 -22.048 1.00 90.81 98 LYS A N 1
ATOM 806 C CA . LYS A 1 98 ? 1.060 2.650 -22.587 1.00 90.81 98 LYS A CA 1
ATOM 807 C C . LYS A 1 98 ? 1.334 3.900 -21.751 1.00 90.81 98 LYS A C 1
ATOM 809 O O . LYS A 1 98 ? 1.620 4.951 -22.314 1.00 90.81 98 LYS A O 1
ATOM 814 N N . ARG A 1 99 ? 1.266 3.797 -20.419 1.00 87.31 99 ARG A N 1
ATOM 815 C CA . ARG A 1 99 ? 1.543 4.921 -19.513 1.00 87.31 99 ARG A CA 1
ATOM 816 C C . ARG A 1 99 ? 2.998 5.376 -19.598 1.00 87.31 99 ARG A C 1
ATOM 818 O O . ARG A 1 99 ? 3.238 6.574 -19.640 1.00 87.31 99 ARG A O 1
ATOM 825 N N . THR A 1 100 ? 3.945 4.442 -19.630 1.00 87.38 100 THR A N 1
ATOM 826 C CA . THR A 1 100 ? 5.372 4.764 -19.745 1.00 87.38 100 THR A CA 1
ATOM 827 C C . THR A 1 100 ? 5.673 5.485 -21.053 1.00 87.38 100 THR A C 1
ATOM 829 O O . THR A 1 100 ? 6.390 6.473 -21.026 1.00 87.38 100 THR A O 1
ATOM 832 N N . ILE A 1 101 ? 5.087 5.049 -22.174 1.00 89.56 101 ILE A N 1
ATOM 833 C CA . ILE A 1 101 ? 5.259 5.700 -23.482 1.00 89.56 101 ILE A CA 1
ATOM 834 C C . ILE A 1 101 ? 4.640 7.104 -23.481 1.00 89.56 101 ILE A C 1
ATOM 836 O O . ILE A 1 101 ? 5.281 8.051 -23.921 1.00 89.56 101 ILE A O 1
ATOM 840 N N . LEU A 1 102 ? 3.415 7.254 -22.962 1.00 86.31 102 LEU A N 1
ATOM 841 C CA . LEU A 1 102 ? 2.722 8.548 -22.920 1.00 86.31 102 LEU A CA 1
ATOM 842 C C . LEU A 1 102 ? 3.404 9.569 -22.001 1.00 86.31 102 LEU A C 1
ATOM 844 O O . LEU A 1 102 ? 3.363 10.759 -22.288 1.00 86.31 102 LEU A O 1
ATOM 848 N N . ASN A 1 103 ? 4.023 9.104 -20.915 1.00 78.75 103 ASN A N 1
ATOM 849 C CA . ASN A 1 103 ? 4.706 9.955 -19.940 1.00 78.75 103 ASN A CA 1
ATOM 850 C C . ASN A 1 103 ? 6.229 10.001 -20.164 1.00 78.75 103 ASN A C 1
ATOM 852 O O . ASN A 1 103 ? 6.967 10.494 -19.306 1.00 78.75 103 ASN A O 1
ATOM 856 N N . HIS A 1 104 ? 6.722 9.455 -21.280 1.00 67.31 104 HIS A N 1
ATOM 857 C CA . HIS A 1 104 ? 8.148 9.406 -21.577 1.00 67.31 104 HIS A CA 1
ATOM 858 C C . HIS A 1 104 ? 8.676 10.833 -21.783 1.00 67.31 104 HIS A C 1
ATOM 860 O O . HIS A 1 104 ? 8.303 11.510 -22.736 1.00 67.31 104 HIS A O 1
ATOM 866 N N . GLY A 1 105 ? 9.555 11.294 -20.889 1.00 66.31 105 GLY A N 1
ATOM 867 C CA . GLY A 1 105 ? 10.121 12.649 -20.927 1.00 66.31 105 GLY A CA 1
ATOM 868 C C . GLY A 1 105 ? 9.374 13.694 -20.089 1.00 66.31 105 GLY A C 1
ATOM 869 O O . GLY A 1 105 ? 9.844 14.822 -19.986 1.00 66.31 105 GLY A O 1
ATOM 870 N N . THR A 1 106 ? 8.269 13.332 -19.430 1.00 60.69 106 THR A N 1
ATOM 871 C CA . THR A 1 106 ? 7.548 14.202 -18.485 1.00 60.69 106 THR A CA 1
ATOM 872 C C . THR A 1 106 ? 7.621 13.644 -17.066 1.00 60.69 106 THR A C 1
ATOM 874 O O . THR A 1 106 ? 6.598 13.402 -16.426 1.00 60.69 106 THR A O 1
ATOM 877 N N . THR A 1 107 ? 8.825 13.416 -16.544 1.00 54.56 107 THR A N 1
ATOM 878 C CA . THR A 1 107 ? 8.985 13.271 -15.092 1.00 54.56 107 THR A CA 1
ATOM 879 C C . THR A 1 107 ? 8.976 14.681 -14.514 1.00 54.56 107 THR A C 1
ATOM 881 O O . THR A 1 107 ? 10.008 15.346 -14.457 1.00 54.56 107 THR A O 1
ATOM 884 N N . LEU A 1 108 ? 7.791 15.185 -14.157 1.00 51.16 108 LEU A N 1
ATOM 885 C CA . LEU A 1 108 ? 7.681 16.418 -13.384 1.00 51.16 108 LEU A CA 1
ATOM 886 C C . LEU A 1 108 ? 8.358 16.172 -12.035 1.00 51.16 108 LEU A C 1
ATOM 888 O O . LEU A 1 108 ? 7.796 15.524 -11.154 1.00 51.16 108 LEU A O 1
ATOM 892 N N . VAL A 1 109 ? 9.575 16.692 -11.896 1.00 44.88 109 VAL A N 1
ATOM 893 C CA . VAL A 1 109 ? 10.208 16.917 -10.602 1.00 44.88 109 VAL A CA 1
ATOM 894 C C . VAL A 1 109 ? 9.286 17.882 -9.864 1.00 44.88 109 VAL A C 1
ATOM 896 O O . VAL A 1 109 ? 9.233 19.071 -10.168 1.00 44.88 109 VAL A O 1
ATOM 899 N N . ASN A 1 110 ? 8.487 17.370 -8.936 1.00 40.41 110 ASN A N 1
ATOM 900 C CA . ASN A 1 110 ? 7.817 18.228 -7.975 1.00 40.41 110 ASN A CA 1
ATOM 901 C C . ASN A 1 110 ? 8.889 18.901 -7.104 1.00 40.41 110 ASN A C 1
ATOM 903 O O . ASN A 1 110 ? 9.968 18.352 -6.874 1.00 40.41 110 ASN A O 1
ATOM 907 N N . THR A 1 111 ? 8.584 20.110 -6.636 1.00 42.62 111 THR A N 1
ATOM 908 C CA . THR A 1 111 ? 9.452 21.114 -5.984 1.00 42.62 111 THR A CA 1
ATOM 909 C C . THR A 1 111 ? 10.19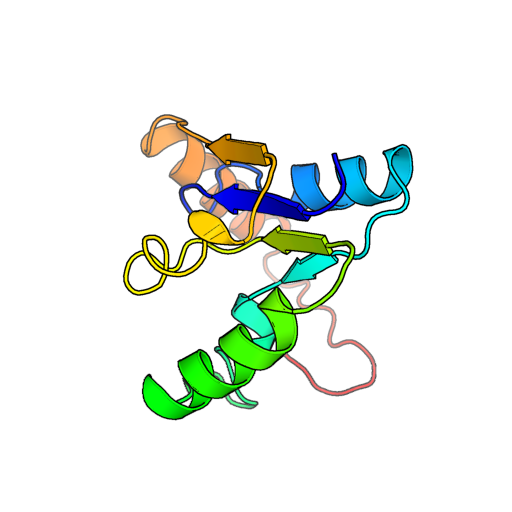3 20.658 -4.711 1.00 42.62 111 THR A C 1
ATOM 911 O O . THR A 1 111 ? 10.789 21.475 -4.020 1.00 42.62 111 THR A O 1
ATOM 914 N N . TRP A 1 112 ? 10.186 19.358 -4.411 1.00 42.19 112 TRP A N 1
ATOM 915 C CA . TRP A 1 112 ? 10.781 18.703 -3.246 1.00 42.19 112 TRP A CA 1
ATOM 916 C C . TRP A 1 112 ? 11.760 17.566 -3.598 1.00 42.19 112 TRP A C 1
ATOM 918 O O . TRP A 1 112 ? 12.150 16.807 -2.714 1.00 42.19 112 TRP A O 1
ATOM 928 N N . GLY A 1 113 ? 12.158 17.415 -4.869 1.00 36.59 113 GLY A N 1
ATOM 929 C CA . GLY A 1 113 ? 13.258 16.520 -5.258 1.00 36.59 113 GLY A CA 1
ATOM 930 C C . GLY A 1 113 ? 13.004 15.021 -5.044 1.00 36.59 113 GLY A C 1
ATOM 931 O O . GLY A 1 113 ? 13.957 14.258 -4.902 1.00 36.59 113 GLY A O 1
ATOM 932 N N . ARG A 1 114 ? 11.742 14.569 -5.017 1.00 35.81 114 ARG A N 1
ATOM 933 C CA . ARG A 1 114 ? 11.415 13.133 -5.026 1.00 35.81 114 ARG A CA 1
ATOM 934 C C . ARG A 1 114 ? 11.064 12.689 -6.437 1.00 35.81 114 ARG A C 1
ATOM 936 O O . ARG A 1 114 ? 10.104 13.172 -7.024 1.00 35.81 114 ARG A O 1
ATOM 943 N N . VAL A 1 115 ? 11.834 11.737 -6.952 1.00 39.47 115 VAL A N 1
ATOM 944 C CA . VAL A 1 115 ? 11.455 10.967 -8.138 1.00 39.47 115 VAL A CA 1
ATOM 945 C C . VAL A 1 115 ? 10.325 10.027 -7.717 1.00 39.47 115 VAL A C 1
ATOM 947 O O . VAL A 1 115 ? 10.495 9.268 -6.762 1.00 39.47 115 VAL A O 1
ATOM 950 N N . VAL A 1 116 ? 9.178 10.128 -8.387 1.00 43.66 116 VAL A N 1
ATOM 951 C CA . VAL A 1 116 ? 8.107 9.117 -8.354 1.00 43.66 116 VAL A CA 1
ATOM 952 C C . VAL A 1 116 ? 8.276 8.204 -9.557 1.00 43.66 116 VAL A C 1
ATOM 954 O O . VAL A 1 116 ? 8.656 8.734 -10.626 1.00 43.66 116 VAL A O 1
#

Sequence (116 aa):
MKRVLVIGCPGSGKSTFSSRLNKESGLPVIHLDSFYWKPG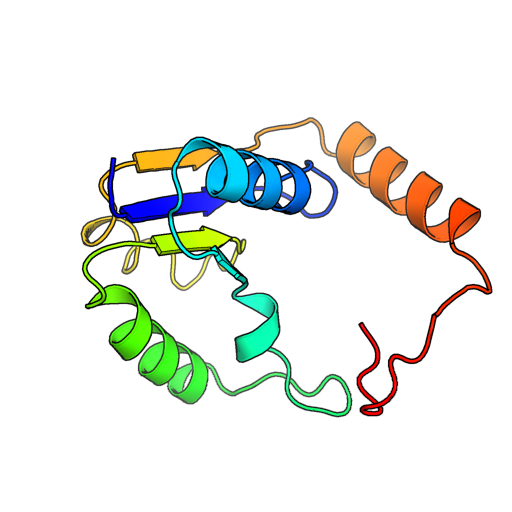WISCSNQEFDEILQKLLVQETYIMDGNYGRTLDYRIPYTDTVYFFDFPRYLCLYRVMKRTILNHGTTLVNTWGRVV